Protein 1Y0M (pdb70)

GO terms:
  GO:0005085 guanyl-nucleotide exchange factor activity (F, IDA)
  GO:0004435 phosphatidylinositol-4,5-bisphosphate phospholipase C activity (F, IDA)
  GO:0046488 phosphatidylinositol metabolic process (P, IDA)
  GO:0007173 epidermal growth factor receptor signaling pathway (P, IDA)
  GO:0140324 lysophospholipase C activity (F, IDA)
  GO:0120548 phosphatidylinositol phospholipase C activity (F, EXP)
  GO:0005515 protein binding (F, IPI)
  GO:0005158 insulin receptor binding (F, IDA)
  GO:0030136 clathrin-coated vesicle (C, IDA)
  GO:0042542 response to hydrogen peroxide (P, IEP)
  GO:0009629 response to gravity (P, IEP)
  GO:1904643 response to curcumin (P, IDA)
  GO:0031161 phosphatidylinositol catabolic process (P, IDA)
  GO:0032957 inositol trisphosphate metabolic process (P, IDA)
  GO:0045793 positive regulation of cell size (P, IMP)
  GO:0010634 positive regulation of epithelial cell migration (P, IMP)
  GO:0030335 positive regulation of cell migration (P, IMP)
  GO:1901339 regulation of store-operated calcium channel activity (P, IMP)
  GO:0032959 inositol trisphosphate biosynthetic process (P, IMP)
  GO:0090303 positive regulation of wound healing (P, IMP)

Secondary structure (DSSP, 8-state):
-----E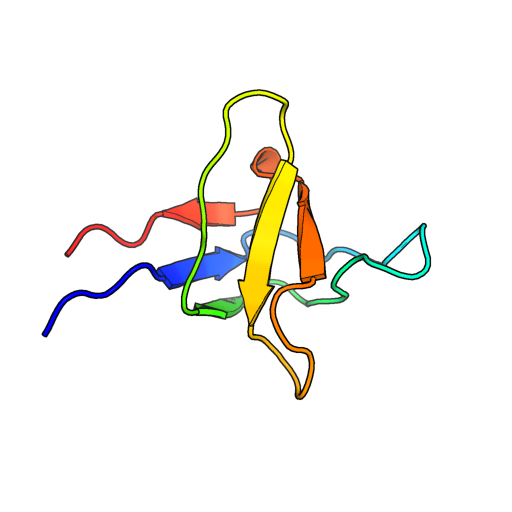EESS-B---STTB--B-TT-EEEEEEP-SSSEEEEEETTEEEEEEEGGGEEE---

B-factor: mean 13.34, std 8.3, range [5.71, 61.93]

Solvent-accessible surface area: 4309 Å² total; per-residue (Å²): 181,178,115,16,12,0,70,1,54,117,92,22,148,31,134,170,175,66,10,0,66,5,80,128,76,11,72,0,73,90,10,82,86,78,162,68,33,96,29,72,0,23,71,60,87,114,148,51,37,52,0,13,25,121,62,19,79,80,85,147,125

Sequence (61 aa):
TFKSAVKALFDYKAQREDELTFTKSAIIQNVEKQDGGWWRGDYGGKKQLWFPSNYVEEMIN

Structure (mmCIF, N/CA/C/O backbone):
data_1Y0M
#
_entry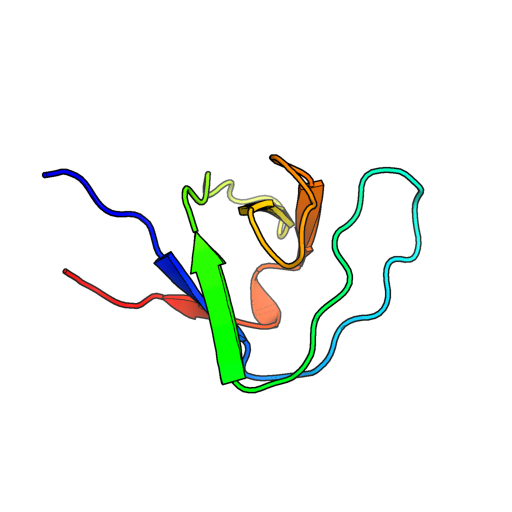.id   1Y0M
#
_cell.length_a   28.748
_cell.length_b   30.978
_cell.length_c   29.753
_cell.angle_alpha   90.00
_cell.angle_beta   92.12
_cell.angle_gamma   90.00
#
_symmetry.space_group_name_H-M   'P 1 21 1'
#
loop_
_entity.id
_entity.type
_entity.pdbx_description
1 polymer '1-phosphatidylinositol-4,5-bisphosphate phosphodiesterase gamma 1'
2 water water
#
loop_
_atom_site.group_PDB
_atom_site.id
_atom_site.type_symbol
_atom_site.label_atom_id
_atom_site.label_alt_id
_atom_site.label_comp_id
_atom_site.label_asym_id
_atom_site.label_entity_id
_atom_site.label_seq_id
_atom_site.pdbx_PDB_ins_code
_atom_site.Cartn_x
_atom_site.Cartn_y
_atom_site.Cartn_z
_atom_site.occupancy
_atom_site.B_iso_or_equiv
_atom_site.auth_seq_id
_atom_site.auth_comp_id
_atom_site.auth_asym_id
_atom_site.auth_atom_id
_atom_site.pdbx_PDB_model_num
ATOM 1 N N . THR A 1 1 ? -1.432 9.759 11.436 1.00 16.96 791 THR A N 1
ATOM 2 C CA . THR A 1 1 ? -0.971 9.213 12.734 1.00 16.67 791 THR A CA 1
ATOM 3 C C . THR A 1 1 ? -0.185 7.901 12.631 1.00 15.49 791 THR A C 1
ATOM 4 O O . THR A 1 1 ? 0.456 7.524 13.610 1.00 15.80 791 THR A O 1
ATOM 8 N N . PHE A 1 2 ? -0.240 7.199 11.496 1.00 14.48 792 PHE A N 1
ATOM 9 C CA . PHE A 1 2 ? 0.393 5.863 11.417 1.00 13.56 792 PHE A CA 1
ATOM 10 C C . PHE A 1 2 ? 1.917 5.942 11.346 1.00 12.61 792 PHE A C 1
ATOM 11 O O . PHE A 1 2 ? 2.470 6.476 10.400 1.00 13.72 792 PHE A O 1
ATOM 19 N N . LYS A 1 3 ? 2.568 5.374 12.352 1.00 11.00 793 LYS A N 1
ATOM 20 C CA . LYS A 1 3 ? 4.015 5.378 12.473 1.00 9.90 793 LYS A CA 1
ATOM 21 C C . LYS A 1 3 ? 4.549 3.981 12.214 1.00 8.97 793 LYS A C 1
ATOM 22 O O . LYS A 1 3 ? 3.943 2.988 12.622 1.00 9.14 793 LYS A O 1
ATOM 28 N N . SER A 1 4 ? 5.751 3.923 11.631 1.00 8.03 794 SER A N 1
ATOM 29 C CA . SER A 1 4 ? 6.495 2.683 11.463 1.00 7.52 794 SER A CA 1
ATOM 30 C C . SER A 1 4 ? 7.969 2.986 11.652 1.00 7.24 794 SER A C 1
ATOM 31 O O . SER A 1 4 ? 8.712 3.204 10.690 1.00 7.59 794 SER A O 1
ATOM 34 N N . ALA A 1 5 ? 8.377 3.043 12.911 1.00 6.54 795 ALA A N 1
ATOM 35 C CA . ALA A 1 5 ? 9.733 3.405 13.277 1.00 6.28 795 ALA A CA 1
ATOM 36 C C . ALA A 1 5 ? 10.426 2.218 13.929 1.00 6.04 795 ALA A C 1
ATOM 37 O O . ALA A 1 5 ? 9.800 1.403 14.614 1.00 7.05 795 ALA A O 1
ATOM 39 N N . VAL A 1 6 ? 11.737 2.152 13.730 1.00 5.71 796 VAL A N 1
ATOM 40 C CA . VAL A 1 6 ? 12.569 1.150 14.375 1.00 6.55 796 VAL A CA 1
ATOM 41 C C . VAL A 1 6 ? 13.805 1.843 14.942 1.00 7.03 796 VAL A C 1
ATOM 42 O O . VAL A 1 6 ? 14.192 2.915 14.482 1.00 7.28 796 VAL A O 1
ATOM 46 N N . LYS A 1 7 ? 14.381 1.241 15.973 1.00 7.39 797 LYS A N 1
ATOM 47 C CA . LYS A 1 7 ? 15.590 1.752 16.590 1.00 7.91 797 LYS A CA 1
ATOM 48 C C . LYS A 1 7 ? 16.755 0.820 16.298 1.00 7.14 797 LYS A C 1
ATOM 49 O O . LYS A 1 7 ? 16.676 -0.381 16.560 1.00 7.35 797 LYS A O 1
ATOM 55 N N . ALA A 1 8 ? 17.850 1.335 15.758 1.00 7.23 798 ALA A N 1
ATOM 56 C CA . ALA A 1 8 ? 19.005 0.495 15.482 1.00 7.05 798 ALA A CA 1
ATOM 57 C C . ALA A 1 8 ? 19.610 -0.002 16.785 1.00 6.43 798 ALA A C 1
ATOM 58 O O . ALA A 1 8 ? 19.855 0.779 17.706 1.00 6.88 798 ALA A O 1
ATOM 60 N N . LEU A 1 9 ? 19.834 -1.309 16.860 1.00 6.52 799 LEU A N 1
ATOM 61 C CA . LEU A 1 9 ? 20.537 -1.915 17.987 1.00 6.69 799 LEU A CA 1
ATOM 62 C C . LEU A 1 9 ? 22.027 -2.128 17.716 1.00 7.09 799 LEU A C 1
ATOM 63 O O . LEU A 1 9 ? 22.785 -2.392 18.642 1.00 7.95 799 LEU A O 1
ATOM 68 N N . PHE A 1 10 ? 22.406 -2.051 16.441 1.00 7.21 800 PHE A N 1
ATOM 69 C CA . PHE A 1 10 ? 23.769 -2.273 15.961 1.00 7.73 800 PHE A CA 1
ATOM 70 C C . PHE A 1 10 ? 24.024 -1.314 14.823 1.00 7.98 800 PHE A C 1
ATOM 71 O O . PHE A 1 10 ? 23.090 -0.907 14.116 1.00 9.29 800 PHE A O 1
ATOM 79 N N . ASP A 1 11 ? 25.295 -0.963 14.645 1.00 8.22 801 ASP A N 1
ATOM 80 C CA . ASP A 1 11 ? 25.705 -0.176 13.488 1.00 8.21 801 ASP A CA 1
ATOM 81 C C . ASP A 1 11 ? 25.539 -1.000 12.219 1.00 8.47 801 ASP A C 1
ATOM 82 O O . ASP A 1 11 ? 25.690 -2.224 12.251 1.00 9.11 801 ASP A O 1
ATOM 87 N N . TYR A 1 12 ? 25.297 -0.336 11.094 1.00 9.07 802 TYR A N 1
ATOM 88 C CA . TYR A 1 12 ? 25.300 -0.991 9.793 1.00 9.29 802 TYR A CA 1
ATOM 89 C C . TYR A 1 12 ? 25.865 -0.068 8.725 1.00 9.72 802 TYR A C 1
ATOM 90 O O . TYR A 1 12 ? 25.391 1.046 8.542 1.00 9.60 802 TYR A O 1
ATOM 99 N N . LYS A 1 13 ? 26.882 -0.559 8.025 1.00 9.98 803 LYS A N 1
ATOM 100 C CA . LYS A 1 13 ? 27.457 0.124 6.876 1.00 10.69 803 LYS A CA 1
ATOM 101 C C . LYS A 1 13 ? 26.877 -0.437 5.581 1.00 10.08 803 LYS A C 1
ATOM 102 O O . LYS A 1 13 ? 26.997 -1.635 5.328 1.00 10.36 803 LYS A O 1
ATOM 112 N N . ALA A 1 14 ? 26.271 0.423 4.759 1.00 9.81 804 ALA A N 1
ATOM 113 C CA . ALA A 1 14 ? 25.730 0.019 3.460 1.00 10.53 804 ALA A CA 1
ATOM 114 C C . ALA A 1 14 ? 26.775 -0.747 2.658 1.00 10.77 804 ALA A C 1
ATOM 115 O O . ALA A 1 14 ? 27.937 -0.327 2.572 1.00 11.49 804 ALA A O 1
ATOM 117 N N . GLN A 1 15 ? 26.353 -1.875 2.090 1.00 11.17 805 GLN A N 1
ATOM 118 C CA . GLN A 1 15 ? 27.180 -2.724 1.224 1.00 12.65 805 GLN A CA 1
ATOM 119 C C . GLN A 1 15 ? 26.776 -2.662 -0.242 1.00 13.46 805 GLN A C 1
ATOM 120 O O . GLN A 1 15 ? 27.510 -3.134 -1.120 1.00 14.57 805 GLN A O 1
ATOM 126 N N . ARG A 1 16 ? 25.579 -2.140 -0.490 1.00 14.16 806 ARG A N 1
ATOM 127 C CA . ARG A 1 16 ? 25.042 -1.962 -1.842 1.00 14.70 806 ARG A CA 1
ATOM 128 C C . ARG A 1 16 ? 24.542 -0.520 -1.936 1.00 14.78 806 ARG A C 1
ATOM 129 O O . ARG A 1 16 ? 24.307 0.159 -0.917 1.00 14.37 806 ARG A O 1
ATOM 137 N N . GLU A 1 17 ? 24.377 -0.056 -3.170 1.00 15.41 807 GLU A N 1
ATOM 138 C CA . GLU A 1 17 ? 24.089 1.348 -3.438 1.00 15.47 807 GLU A CA 1
ATOM 139 C C . GLU A 1 17 ? 22.743 1.811 -2.855 1.00 14.10 807 GLU A C 1
ATOM 140 O O . GLU A 1 17 ? 22.575 2.969 -2.462 1.00 14.32 807 GLU A O 1
ATOM 146 N N . ASP A 1 18 ? 21.806 0.880 -2.792 1.00 12.33 808 ASP A N 1
ATOM 147 C CA . ASP A 1 18 ? 20.460 1.162 -2.320 1.00 11.05 808 ASP A CA 1
ATOM 148 C C . ASP A 1 18 ? 20.255 0.8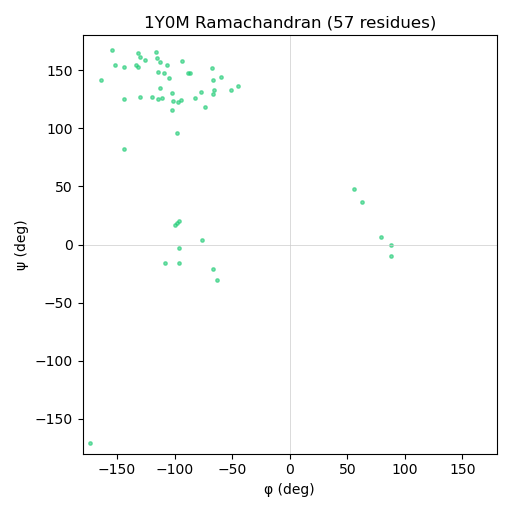16 -0.836 1.00 10.11 808 ASP A C 1
ATOM 149 O O . ASP A 1 18 ? 19.121 0.653 -0.411 1.00 8.94 808 ASP A O 1
ATOM 154 N N . GLU A 1 19 ? 21.338 0.721 -0.075 1.00 10.22 809 GLU A N 1
ATOM 155 C CA . GLU A 1 19 ? 21.260 0.379 1.344 1.00 9.73 809 GLU A CA 1
ATOM 156 C C . GLU A 1 19 ? 21.524 1.584 2.237 1.00 9.78 809 GLU A C 1
ATOM 157 O O . GLU A 1 19 ? 22.202 2.546 1.870 1.00 10.25 809 GLU A O 1
ATOM 163 N N . LEU A 1 20 ? 20.978 1.501 3.437 1.00 10.11 810 LEU A N 1
ATOM 164 C 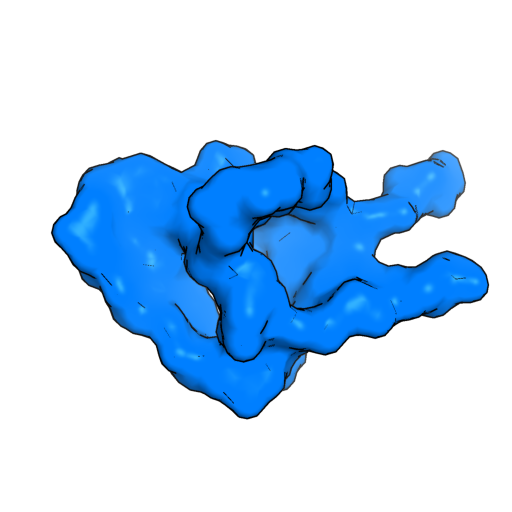CA . LEU A 1 20 ? 21.092 2.536 4.428 1.00 10.99 810 LEU A CA 1
ATOM 165 C C . LEU A 1 20 ? 22.383 2.334 5.248 1.00 11.68 810 LEU A C 1
ATOM 166 O O . LEU A 1 20 ? 22.857 1.225 5.410 1.00 14.43 810 LEU A O 1
ATOM 171 N N . THR A 1 21 ? 23.000 3.414 5.692 1.00 11.11 811 THR A N 1
ATOM 172 C CA . THR A 1 21 ? 24.047 3.350 6.695 1.00 10.62 811 THR A CA 1
ATOM 173 C C . THR A 1 21 ? 23.516 4.017 7.938 1.00 10.29 811 THR A C 1
ATOM 174 O O . THR A 1 21 ? 22.916 5.084 7.859 1.00 11.61 811 THR A O 1
ATOM 178 N N . PHE A 1 22 ? 23.713 3.395 9.091 1.00 9.56 812 PHE A N 1
ATOM 179 C CA . PHE A 1 22 ? 23.299 3.994 10.351 1.00 9.04 812 PHE A CA 1
ATOM 180 C C . PHE A 1 22 ? 24.120 3.489 11.505 1.00 9.42 812 PHE A C 1
ATOM 181 O O . PHE A 1 22 ? 24.841 2.510 11.386 1.00 9.78 812 PHE A O 1
ATOM 189 N N . THR A 1 23 ? 23.985 4.166 12.636 1.00 9.98 813 THR A N 1
ATOM 190 C CA . THR A 1 23 ? 24.625 3.767 13.870 1.00 10.65 813 THR A CA 1
ATOM 191 C C . THR A 1 23 ? 23.592 3.322 14.879 1.00 9.62 813 THR A C 1
ATOM 192 O O . THR A 1 23 ? 22.422 3.719 14.829 1.00 9.63 813 THR A O 1
ATOM 196 N N . LYS A 1 24 ? 24.042 2.515 15.830 1.00 9.21 814 LYS A N 1
ATOM 197 C CA . LYS A 1 24 ? 23.250 2.154 16.987 1.00 9.14 814 LYS A CA 1
ATOM 198 C C . LYS A 1 24 ? 22.557 3.378 17.591 1.00 8.16 814 LYS A C 1
ATOM 199 O O . LYS A 1 24 ? 23.145 4.454 17.703 1.00 8.69 814 LYS A O 1
ATOM 205 N N . SER A 1 25 ? 21.283 3.187 17.934 1.00 8.07 815 SER A N 1
ATOM 206 C CA . SER A 1 25 ? 20.424 4.188 18.578 1.00 8.70 815 SER A CA 1
ATOM 207 C C . SER A 1 25 ? 19.698 5.091 17.579 1.00 7.93 815 SER A C 1
ATOM 208 O O . SER A 1 25 ? 18.815 5.848 17.971 1.00 8.14 815 SER A O 1
ATOM 211 N N . ALA A 1 26 ? 20.067 5.016 16.304 1.00 7.67 816 ALA A N 1
ATOM 212 C CA . ALA A 1 26 ? 19.373 5.750 15.250 1.00 7.49 816 ALA A CA 1
ATOM 213 C C . ALA A 1 26 ? 17.905 5.354 15.180 1.00 7.19 816 ALA A C 1
ATOM 214 O O . ALA A 1 26 ? 17.568 4.173 15.347 1.00 7.45 816 ALA A O 1
ATOM 216 N N . ILE A 1 27 ? 17.050 6.328 14.883 1.00 6.95 817 ILE A N 1
ATOM 217 C CA . ILE A 1 27 ? 15.632 6.081 14.640 1.00 6.92 817 ILE A CA 1
ATOM 218 C C . ILE A 1 27 ? 15.396 6.111 13.141 1.00 6.72 817 ILE A C 1
ATOM 219 O O . ILE A 1 27 ? 15.600 7.135 12.492 1.00 7.60 817 ILE A O 1
ATOM 224 N N . ILE A 1 28 ? 15.001 4.974 12.592 1.00 6.44 818 ILE A N 1
ATOM 225 C CA . ILE A 1 28 ? 14.740 4.833 11.172 1.00 6.26 818 ILE A CA 1
ATOM 226 C C . ILE A 1 28 ? 13.231 4.861 11.002 1.00 6.06 818 ILE A C 1
ATOM 227 O O . ILE A 1 28 ? 12.506 4.141 11.691 1.00 6.79 818 ILE A O 1
ATOM 232 N N . GLN A 1 29 ? 12.758 5.691 10.080 1.00 5.97 819 GLN A N 1
ATOM 233 C CA . GLN A 1 29 ? 11.350 6.027 9.972 1.00 6.11 819 GLN A CA 1
ATOM 234 C C . GLN A 1 29 ? 10.709 5.540 8.672 1.00 6.32 819 GLN A C 1
ATOM 235 O O . GLN A 1 29 ? 11.369 5.239 7.679 1.00 6.91 819 GLN A O 1
ATOM 241 N N . ASN A 1 30 ? 9.378 5.463 8.705 1.00 6.94 820 ASN A N 1
ATOM 242 C CA . ASN A 1 30 ? 8.578 5.106 7.532 1.00 7.97 820 ASN A CA 1
ATOM 243 C C . ASN A 1 30 ? 9.021 3.779 6.952 1.00 7.46 820 ASN A C 1
ATOM 244 O O . ASN A 1 30 ? 9.188 3.612 5.746 1.00 8.08 820 ASN A O 1
ATOM 253 N N . VAL A 1 31 ? 9.166 2.822 7.860 1.00 7.17 821 VAL A N 1
ATOM 254 C CA . VAL A 1 31 ? 9.741 1.536 7.531 1.00 7.39 821 VAL A CA 1
ATOM 255 C C . VAL A 1 31 ? 8.721 0.586 6.909 1.00 7.65 821 VAL A C 1
ATOM 256 O O . VAL A 1 31 ? 7.630 0.373 7.451 1.00 8.69 821 VAL A O 1
ATOM 260 N N . GLU A 1 32 ? 9.069 0.054 5.736 1.00 7.98 822 GLU A N 1
ATOM 261 C CA . GLU A 1 32 ? 8.347 -1.056 5.136 1.00 8.33 822 GLU A CA 1
ATOM 262 C C . GLU A 1 32 ? 9.035 -2.355 5.520 1.00 7.57 822 GLU A C 1
ATOM 263 O O . GLU A 1 32 ? 10.243 -2.530 5.304 1.00 8.10 822 GLU A O 1
ATOM 269 N N . LYS A 1 33 ? 8.253 -3.246 6.113 1.00 7.95 823 LYS A N 1
ATOM 270 C CA . LYS A 1 33 ? 8.724 -4.508 6.643 1.00 8.50 823 LYS A CA 1
ATOM 271 C C . LYS A 1 33 ? 8.382 -5.626 5.663 1.00 9.18 823 LYS A C 1
ATOM 272 O O . LYS A 1 33 ? 7.231 -5.780 5.244 1.00 11.99 823 LYS A O 1
ATOM 278 N N . GLN A 1 34 ? 9.408 -6.345 5.247 1.00 9.01 824 GLN A N 1
ATOM 279 C CA . GLN A 1 34 ? 9.285 -7.533 4.403 1.00 8.48 824 GLN A CA 1
ATOM 280 C C . GLN A 1 34 ? 9.988 -8.692 5.084 1.00 9.14 824 GLN A C 1
ATOM 281 O O . GLN A 1 34 ? 10.886 -8.479 5.900 1.00 8.67 824 GLN A O 1
ATOM 287 N N . ASP A 1 35 ? 9.631 -9.922 4.716 1.00 9.39 825 ASP A N 1
ATOM 288 C CA . ASP A 1 35 ? 10.059 -11.113 5.463 1.00 10.66 825 ASP A CA 1
ATOM 289 C C . ASP A 1 35 ? 11.255 -11.862 4.869 1.00 10.48 825 ASP A C 1
ATOM 290 O O . ASP A 1 35 ? 11.507 -13.021 5.237 1.00 12.34 825 ASP A O 1
ATOM 298 N N . GLY A 1 36 ? 11.997 -11.207 3.981 1.00 9.72 826 GLY A N 1
ATOM 299 C CA . GLY A 1 36 ? 13.238 -11.756 3.453 1.00 10.39 826 GLY A CA 1
ATOM 300 C C . GLY A 1 36 ? 14.512 -11.265 4.120 1.00 9.93 826 GLY A C 1
ATOM 301 O O . GLY A 1 36 ? 15.593 -11.383 3.536 1.00 11.48 826 GLY A O 1
ATOM 302 N N . GLY A 1 37 ? 14.394 -10.701 5.324 1.00 9.37 827 GLY A N 1
ATOM 303 C CA . GLY A 1 37 ? 15.535 -10.198 6.066 1.00 9.01 827 GLY A CA 1
ATOM 304 C C . GLY A 1 37 ? 15.913 -8.756 5.768 1.00 8.29 827 GLY A C 1
ATOM 305 O O . GLY A 1 37 ? 16.887 -8.277 6.337 1.00 8.32 827 GLY A O 1
ATOM 306 N N . TRP A 1 38 ? 15.182 -8.091 4.872 1.00 7.59 828 TRP A N 1
ATOM 307 C CA . TRP A 1 38 ? 15.492 -6.738 4.435 1.00 7.68 828 TRP A CA 1
ATOM 308 C C . TRP A 1 38 ? 14.249 -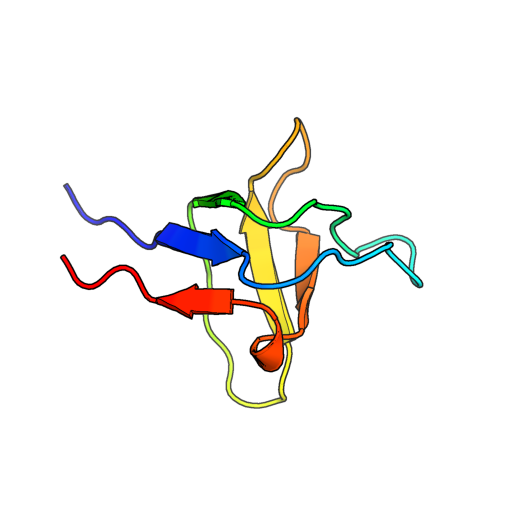5.872 4.519 1.00 7.23 828 TRP A C 1
ATOM 309 O O . TRP A 1 38 ? 13.171 -6.229 4.011 1.00 7.35 828 TRP A O 1
ATOM 320 N N . TRP A 1 39 ? 14.402 -4.741 5.208 1.00 6.73 829 TRP A N 1
ATOM 321 C CA . TRP A 1 39 ? 13.378 -3.720 5.363 1.00 7.02 829 TRP A CA 1
ATOM 322 C C . TRP A 1 39 ? 13.889 -2.4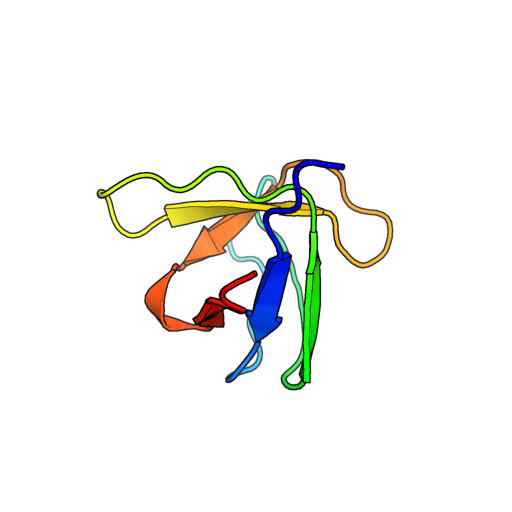43 4.696 1.00 6.79 829 TRP A C 1
ATOM 323 O O . TRP A 1 39 ? 15.067 -2.355 4.385 1.00 7.28 829 TRP A O 1
ATOM 334 N N . ARG A 1 40 ? 13.028 -1.467 4.454 1.00 6.89 830 ARG A N 1
ATOM 335 C CA . ARG A 1 40 ? 13.512 -0.199 3.912 1.00 7.09 830 ARG A CA 1
ATOM 336 C C . ARG A 1 40 ? 12.918 0.948 4.714 1.00 6.33 830 ARG A C 1
ATOM 337 O O . ARG A 1 40 ? 11.823 0.837 5.249 1.00 7.55 830 ARG A O 1
ATOM 345 N N . GLY A 1 41 ? 13.620 2.072 4.768 1.00 6.73 831 GLY A N 1
ATOM 346 C CA . GLY A 1 41 ? 13.193 3.196 5.572 1.00 6.27 831 GLY A CA 1
ATOM 347 C C . GLY A 1 41 ? 14.052 4.417 5.377 1.00 6.98 831 GLY A C 1
ATOM 348 O O . GLY A 1 41 ? 14.937 4.463 4.496 1.00 7.33 831 GLY A O 1
ATOM 349 N N . ASP A 1 42 ? 13.802 5.401 6.235 1.00 6.70 832 ASP A N 1
ATOM 350 C CA . ASP A 1 42 ? 14.334 6.749 6.079 1.00 7.48 832 ASP A CA 1
ATOM 351 C C . ASP A 1 42 ? 15.210 7.115 7.270 1.00 7.06 832 ASP A C 1
ATOM 352 O O . ASP A 1 42 ? 14.806 7.005 8.431 1.00 7.68 832 ASP A O 1
ATOM 357 N N . TYR A 1 43 ? 16.429 7.539 6.983 1.00 7.19 833 TYR A N 1
ATOM 358 C CA . TYR A 1 43 ? 17.345 7.978 8.038 1.00 7.87 833 TYR A CA 1
ATOM 359 C C . TYR A 1 43 ? 18.482 8.775 7.419 1.00 8.70 833 TYR A C 1
ATOM 360 O O . TYR A 1 43 ? 18.976 8.427 6.342 1.00 8.97 833 TYR A O 1
ATOM 369 N N . GLY A 1 44 ? 18.909 9.831 8.101 1.00 9.79 834 GLY A N 1
ATOM 370 C CA . GLY A 1 44 ? 20.158 10.483 7.778 1.00 10.55 834 GLY A CA 1
ATOM 371 C C . GLY A 1 44 ? 20.185 11.085 6.389 1.00 10.86 834 GLY A C 1
ATOM 372 O O . GLY A 1 44 ? 21.244 11.092 5.752 1.00 12.69 834 GLY A O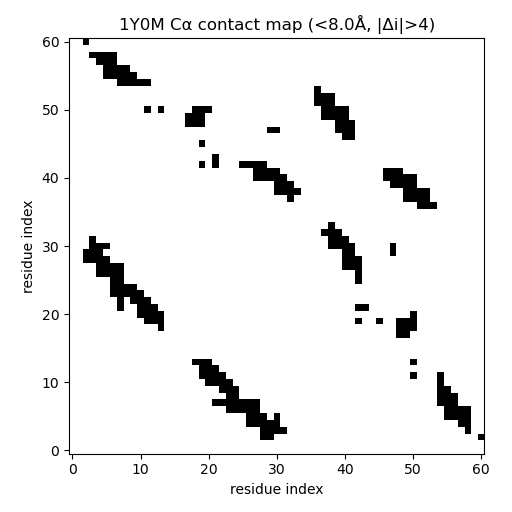 1
ATOM 373 N N . GLY A 1 45 ? 19.052 11.619 5.955 1.00 10.48 835 GLY A N 1
ATOM 374 C CA . GLY A 1 45 ? 18.929 12.215 4.642 1.00 9.79 835 GLY A CA 1
ATOM 375 C C . GLY A 1 45 ? 18.742 11.218 3.510 1.00 8.97 835 GLY A C 1
ATOM 376 O O . GLY A 1 45 ? 18.738 11.605 2.354 1.00 9.87 835 GLY A O 1
ATOM 377 N N . LYS A 1 46 ? 18.577 9.938 3.837 1.00 8.59 836 LYS A N 1
ATOM 378 C CA . LYS A 1 46 ? 18.320 8.897 2.846 1.00 8.46 836 LYS A CA 1
ATOM 379 C C . LYS A 1 46 ? 16.847 8.502 2.902 1.00 8.12 836 LYS A C 1
ATOM 380 O O . LYS A 1 46 ? 16.259 8.402 3.995 1.00 8.74 836 LYS A O 1
ATOM 386 N N . LYS A 1 47 ? 16.282 8.211 1.730 1.00 7.79 837 LYS A N 1
ATOM 387 C CA . LYS A 1 47 ? 14.863 7.930 1.586 1.00 8.09 837 LYS A CA 1
ATOM 388 C C A LYS A 1 47 ? 14.643 6.516 1.034 0.50 7.62 837 LYS A C 1
ATOM 389 C C B LYS A 1 47 ? 14.643 6.516 1.034 0.50 7.62 837 LYS A C 1
ATOM 390 O O A LYS A 1 47 ? 15.056 6.193 -0.083 0.50 8.07 837 LYS A O 1
ATOM 391 O O B LYS A 1 47 ? 15.056 6.193 -0.083 0.50 8.07 837 LYS A O 1
ATOM 402 N N . GLN A 1 48 ? 14.017 5.674 1.850 1.00 7.38 838 GLN A N 1
ATOM 403 C CA . GLN A 1 48 ? 13.519 4.348 1.460 1.00 7.88 838 GLN A CA 1
ATOM 404 C C . GLN A 1 48 ? 14.657 3.434 1.001 1.00 7.44 838 GLN A C 1
ATOM 405 O O . GLN A 1 48 ? 14.528 2.692 0.029 1.00 8.05 838 GLN A O 1
ATOM 411 N N . LEU A 1 49 ? 15.779 3.483 1.710 1.00 7.33 839 LEU A N 1
ATOM 412 C CA . LEU A 1 49 ? 16.885 2.580 1.453 1.00 7.04 839 LEU A CA 1
ATOM 413 C C . LEU A 1 49 ? 16.807 1.347 2.352 1.00 7.49 839 LEU A C 1
ATOM 414 O O . LEU A 1 49 ? 16.180 1.359 3.423 1.00 7.71 839 LEU A O 1
ATOM 419 N N . TRP A 1 50 ? 17.465 0.284 1.909 1.00 7.48 840 TRP A N 1
ATOM 420 C CA . TRP A 1 50 ? 17.342 -1.053 2.501 1.00 7.83 840 TRP A CA 1
ATOM 421 C C . TRP A 1 50 ? 18.318 -1.302 3.636 1.00 7.74 840 TRP A C 1
ATOM 422 O O . TRP A 1 50 ? 19.451 -0.836 3.622 1.00 8.68 840 TRP A O 1
ATOM 433 N N . PHE A 1 51 ? 17.897 -2.102 4.603 1.00 7.85 841 PHE A N 1
ATOM 434 C CA . PHE A 1 51 ? 18.750 -2.479 5.719 1.00 8.13 841 PHE A CA 1
ATOM 435 C C . PHE A 1 51 ? 18.323 -3.843 6.249 1.00 7.68 841 PHE A C 1
ATOM 436 O O . PHE A 1 51 ? 17.156 -4.227 6.106 1.00 7.56 841 PHE A O 1
ATOM 444 N N . PRO A 1 52 ? 19.233 -4.581 6.883 1.00 7.99 842 PRO A N 1
ATOM 445 C CA . PRO A 1 52 ? 18.857 -5.902 7.378 1.00 8.17 842 PRO A CA 1
ATOM 446 C C . PRO A 1 52 ? 18.038 -5.775 8.666 1.00 7.55 842 PRO A C 1
ATOM 447 O O . PRO A 1 52 ? 18.394 -5.049 9.606 1.00 6.97 842 PRO A O 1
ATOM 451 N N . SER A 1 53 ? 16.916 -6.482 8.707 1.00 7.69 843 SER A N 1
ATOM 452 C CA . SER A 1 53 ? 15.971 -6.347 9.814 1.00 7.41 843 SER A CA 1
ATOM 453 C C . SER A 1 53 ? 16.494 -6.848 11.161 1.00 7.42 843 SER A C 1
ATOM 454 O O . SER A 1 53 ? 16.023 -6.407 12.204 1.00 7.37 843 SER A O 1
ATOM 457 N N . ASN A 1 54 ? 17.502 -7.714 11.133 1.00 6.92 844 ASN A N 1
ATOM 458 C CA . ASN A 1 54 ? 18.107 -8.189 12.373 1.00 7.87 844 ASN A CA 1
ATOM 459 C C . ASN A 1 54 ? 19.029 -7.187 13.047 1.00 7.21 844 ASN A C 1
ATOM 460 O 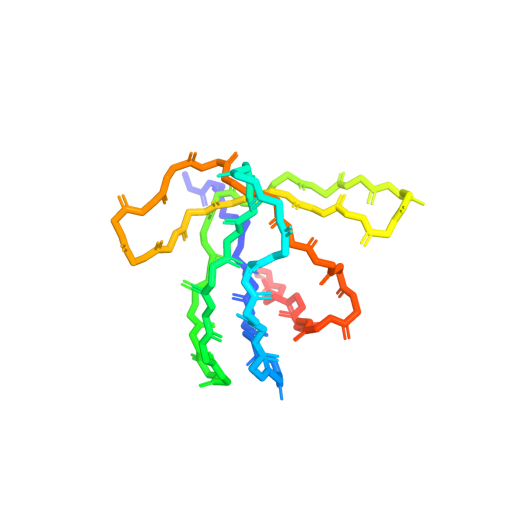O . ASN A 1 54 ? 19.581 -7.485 14.104 1.00 8.64 844 ASN A O 1
ATOM 465 N N . TYR A 1 55 ? 19.131 -5.972 12.500 1.00 6.95 845 TYR A N 1
ATOM 466 C CA . TYR A 1 55 ? 19.933 -4.923 13.133 1.00 7.06 845 TYR A CA 1
ATOM 467 C C . TYR A 1 55 ? 19.105 -3.981 14.005 1.00 6.43 845 TYR A C 1
ATOM 468 O O . TYR A 1 55 ? 19.685 -3.098 14.640 1.00 7.31 845 TYR A O 1
ATOM 477 N N . VAL A 1 56 ? 17.783 -4.158 14.047 1.00 6.36 846 VAL A N 1
ATOM 478 C CA . VAL A 1 56 ? 16.904 -3.162 14.669 1.00 6.70 846 VAL A CA 1
ATOM 479 C C . VAL A 1 56 ? 15.890 -3.762 15.640 1.00 6.87 846 VAL A C 1
ATOM 480 O O . VAL A 1 56 ? 15.630 -4.964 15.646 1.00 7.42 846 VAL A O 1
ATOM 484 N N . GLU A 1 57 ? 15.314 -2.871 16.435 1.00 7.42 847 GLU A N 1
ATOM 485 C CA . GLU A 1 57 ? 14.203 -3.151 17.343 1.00 8.92 847 GLU A CA 1
ATOM 486 C C . GLU A 1 57 ? 12.988 -2.375 16.865 1.00 8.12 847 GLU A C 1
ATOM 487 O O . GLU A 1 57 ? 13.039 -1.163 16.689 1.00 7.95 847 GLU A O 1
ATOM 493 N N . GLU A 1 58 ? 11.886 -3.065 16.645 1.00 6.93 848 GLU A N 1
ATOM 494 C CA . GLU A 1 58 ? 10.616 -2.412 16.316 1.00 7.28 848 GLU A CA 1
ATOM 495 C C . GLU A 1 58 ? 10.131 -1.596 17.500 1.00 7.38 848 GLU A C 1
ATOM 496 O O . GLU A 1 58 ? 10.166 -2.061 18.633 1.00 8.51 848 GLU A O 1
ATOM 502 N N . MET A 1 59 ? 9.720 -0.364 17.232 1.00 8.04 849 MET A N 1
ATOM 503 C CA . MET A 1 59 ? 9.177 0.505 18.268 1.00 9.12 849 MET A CA 1
ATOM 504 C C . MET A 1 59 ? 7.674 0.405 18.155 1.00 11.31 849 MET A C 1
ATOM 505 O O . MET A 1 59 ? 7.049 1.028 17.294 1.00 12.38 849 MET A O 1
ATOM 510 N N . ILE A 1 60 ? 7.085 -0.454 18.967 1.00 14.23 850 ILE A N 1
ATOM 511 C CA . ILE A 1 60 ? 5.653 -0.690 18.865 1.00 16.82 850 ILE A CA 1
ATOM 512 C C . ILE A 1 60 ? 4.894 0.585 19.261 1.00 17.68 850 ILE A C 1
ATOM 513 O O . ILE A 1 60 ? 5.325 1.312 20.155 1.00 18.30 850 ILE A O 1
ATOM 518 N N . ASN A 1 61 ? 3.797 0.885 18.559 1.00 18.79 851 ASN A N 1
ATOM 519 C CA . ASN A 1 61 ? 3.076 2.148 18.768 1.00 19.48 851 ASN A CA 1
ATOM 520 C C . ASN A 1 61 ? 2.210 2.157 20.026 1.00 20.55 851 ASN A C 1
ATOM 521 O O . ASN A 1 61 ? 2.022 1.126 20.680 1.00 21.81 851 ASN A O 1
#

Radius of gyration: 10.29 Å; Cα contacts (8 Å, |Δi|>4): 129; chains: 1; bounding box: 28×24×22 Å

Organism: Rattus norvegicus (NCBI:txid10116)

Nearest PDB structures (foldseek):
  1y0m-assembly1_A  TM=1.017E+00  e=8.242E-11  Rattus norvegicus
  6pbc-assembly1_A  TM=9.705E-01  e=3.025E-09  Rattus norvegicus
  7z3j-assembly1_A  TM=9.690E-01  e=5.020E-09  Rattus norvegicus
  8t7c-assembly1_A  TM=9.448E-01  e=3.422E-07  Homo sapiens
  1b07-assembly1_A  TM=8.685E-01  e=1.495E-04  Mus musculus

CATH classification: 2.30.30.40

Foldseek 3Di:
DDWWKKFFQAFDDDPDPQADGDGGGFIWTPWDDDDPQKIFTDGDNDGGGIDGPVRIGTDDD

InterPro domains:
  IPR000008 C2 domain [PF00168] (1090-1186)
  IPR000008 C2 domain [PS50004] (1071-1194)
  IPR000008 C2 domain [SM00239] (1089-1192)
  IPR000909 Phosphatidylinositol-specific phospholipase C, X domain [PF00388] (322-465)
  IPR000909 Phosphatidylinositol-specific phospholipase C, X domain [SM00148] (320-464)
  IPR000980 SH2 domain [PF00017] (550-639)
  IPR000980 SH2 domain [PF00017] (668-741)
  IPR000980 SH2 domain [PS50001] (550-657)
  IPR000980 SH2 domain [PS50001] (668-756)
  IPR000980 SH2 domain [SM00252] (548-645)
  IPR000980 SH2 domain [SM00252] (666-747)
  IPR001192 Phosphoinositide phospholipase C family [PR00390] (325-343)
  IPR001192 Phosphoinositide phospholipase C family [PR00390] (351-371)
  IPR001192 Phosphoinositide phospholipase C family [PR00390] (448-465)
  IPR001192 Phosphoinositide phospholipase C family [PR00390] (1008-1029)
  IPR001192 Phosphoinositide phospholipase C family [PR00390] (1029-1047)
  IPR001192 Phosphoinositide phospholipase C family [PR00390] (1178-1188)
  IPR001192 Phosphoinositide phospholipase C family [PTHR10336] (29-1211)
  IPR001452 SH3 domain [PF00018] (797-843)
  IPR001452 SH3 domain [PR00452] (794-804)